Protein AF-A0A6P0YJZ5-F1 (afdb_monomer_lite)

pLDDT: mean 81.77, std 15.14, range [42.47, 93.94]

Secondary structure (DSSP, 8-state):
-EEEEEEETTHHHHHHHHHTSTTEEEEEEEE----SSSS-EEEEEEEEEES-SS---S-HHHHHHHHHHHHHHHHTTTEEEEEEEETTEEEEGGG--HHHHHHHHHTT-

Structure (mmCIF, N/CA/C/O backbone):
data_AF-A0A6P0YJZ5-F1
#
_entry.id   AF-A0A6P0YJZ5-F1
#
loop_
_atom_site.group_PDB
_atom_site.id
_atom_site.type_symbol
_atom_site.label_atom_id
_atom_site.label_alt_id
_atom_site.label_comp_id
_atom_site.label_asym_id
_atom_site.label_entity_id
_atom_site.label_seq_id
_atom_site.pdbx_PDB_ins_code
_atom_site.Cartn_x
_atom_site.Cartn_y
_atom_site.Cartn_z
_atom_site.occupancy
_atom_site.B_iso_or_equiv
_atom_site.auth_seq_id
_atom_site.auth_comp_id
_atom_site.auth_asym_id
_atom_site.auth_atom_id
_atom_site.pdbx_PDB_model_num
ATOM 1 N N . MET A 1 1 ? -10.988 -11.566 0.347 1.00 76.75 1 MET A N 1
ATOM 2 C CA . MET A 1 1 ? -9.534 -11.542 0.068 1.00 76.75 1 MET A CA 1
ATOM 3 C C . MET A 1 1 ? -9.154 -10.136 -0.337 1.00 76.75 1 MET A C 1
ATOM 5 O O . MET A 1 1 ? -9.894 -9.554 -1.128 1.00 76.75 1 MET A O 1
ATOM 9 N N . LEU A 1 2 ? -8.052 -9.620 0.197 1.00 89.12 2 LEU A N 1
ATOM 10 C CA . LEU A 1 2 ? -7.525 -8.303 -0.135 1.00 89.12 2 LEU A CA 1
ATOM 11 C C . LEU A 1 2 ? -6.326 -8.465 -1.074 1.00 89.12 2 LEU A C 1
ATOM 13 O O . LEU A 1 2 ? -5.453 -9.305 -0.843 1.00 89.12 2 LEU A O 1
ATOM 17 N N . LYS A 1 3 ? -6.303 -7.691 -2.155 1.00 92.00 3 LYS A N 1
ATOM 18 C CA . LYS A 1 3 ? -5.221 -7.690 -3.138 1.00 92.00 3 LYS A CA 1
ATOM 19 C C . LYS A 1 3 ? -4.794 -6.271 -3.459 1.00 92.00 3 LYS A C 1
ATOM 21 O O . LYS A 1 3 ? -5.639 -5.385 -3.509 1.00 92.00 3 LYS A O 1
ATOM 26 N N . ILE A 1 4 ? -3.509 -6.082 -3.718 1.00 92.00 4 ILE A N 1
ATOM 27 C CA . ILE A 1 4 ? -2.960 -4.843 -4.262 1.00 92.00 4 ILE A CA 1
ATOM 28 C C . ILE A 1 4 ? -2.240 -5.207 -5.558 1.00 92.00 4 ILE A C 1
ATOM 30 O O . ILE A 1 4 ? -1.267 -5.959 -5.532 1.00 92.00 4 ILE A O 1
ATOM 34 N N . ALA A 1 5 ? -2.764 -4.732 -6.682 1.00 91.69 5 ALA A N 1
ATOM 35 C CA . ALA A 1 5 ? -2.117 -4.837 -7.982 1.00 91.69 5 ALA A CA 1
ATOM 36 C C . ALA A 1 5 ? -1.272 -3.582 -8.201 1.00 91.69 5 ALA A C 1
ATOM 38 O O . ALA A 1 5 ? -1.785 -2.471 -8.042 1.00 91.69 5 ALA A O 1
ATOM 39 N N . ILE A 1 6 ? 0.006 -3.761 -8.514 1.00 91.19 6 ILE A N 1
ATOM 40 C CA . ILE A 1 6 ? 0.967 -2.683 -8.736 1.00 91.19 6 ILE A CA 1
ATOM 41 C C . ILE A 1 6 ? 1.621 -2.924 -10.090 1.00 91.19 6 ILE A C 1
ATOM 43 O O . ILE A 1 6 ? 2.231 -3.965 -10.299 1.00 91.19 6 ILE A O 1
ATOM 47 N N . ASP A 1 7 ? 1.508 -1.957 -10.987 1.00 90.25 7 ASP A N 1
ATOM 48 C CA . ASP A 1 7 ? 2.086 -1.982 -12.324 1.00 90.25 7 ASP A CA 1
ATOM 49 C C . ASP A 1 7 ? 3.081 -0.828 -12.461 1.00 90.25 7 ASP A C 1
ATOM 51 O O . ASP A 1 7 ? 2.780 0.317 -12.095 1.00 90.25 7 ASP A O 1
ATOM 55 N N . GLY A 1 8 ? 4.261 -1.120 -12.999 1.00 87.69 8 GLY A N 1
ATOM 56 C CA . GLY A 1 8 ? 5.273 -0.139 -13.371 1.00 87.69 8 GLY A CA 1
ATOM 57 C C . GLY A 1 8 ? 6.698 -0.572 -13.037 1.00 87.69 8 GLY A C 1
ATOM 58 O O . GLY A 1 8 ? 6.954 -1.599 -12.409 1.00 87.69 8 GLY A O 1
ATOM 59 N N . LEU A 1 9 ? 7.655 0.264 -13.425 1.00 87.31 9 LEU A N 1
ATOM 60 C CA . LEU A 1 9 ? 9.092 0.041 -13.228 1.00 87.31 9 LEU A CA 1
ATOM 61 C C . LEU A 1 9 ? 9.499 -0.278 -11.780 1.00 87.31 9 LEU A C 1
ATOM 63 O O . LEU A 1 9 ? 10.457 -1.019 -11.578 1.00 87.31 9 LEU A O 1
ATOM 67 N N . ASP A 1 10 ? 8.800 0.283 -10.787 1.00 89.56 10 ASP A N 1
ATOM 68 C CA . ASP A 1 10 ? 9.093 0.070 -9.357 1.00 89.56 10 ASP A CA 1
ATOM 69 C C . ASP A 1 10 ? 8.080 -0.850 -8.654 1.00 89.56 10 ASP A C 1
ATOM 71 O O . ASP A 1 10 ? 8.014 -0.875 -7.425 1.00 89.56 10 ASP A O 1
ATOM 75 N N . ALA A 1 11 ? 7.277 -1.616 -9.404 1.00 88.62 11 ALA A N 1
ATOM 76 C CA . ALA A 1 11 ? 6.203 -2.438 -8.839 1.00 88.62 11 ALA A CA 1
ATOM 77 C C . ALA A 1 11 ? 6.698 -3.435 -7.783 1.00 88.62 11 ALA A C 1
ATOM 79 O O . ALA A 1 11 ? 6.103 -3.549 -6.708 1.00 88.62 11 ALA A O 1
ATOM 80 N N . VAL A 1 12 ? 7.816 -4.117 -8.056 1.00 89.75 12 VAL A N 1
ATOM 81 C CA . VAL A 1 12 ? 8.427 -5.073 -7.118 1.00 89.75 12 VAL A CA 1
ATOM 82 C C . VAL A 1 12 ? 8.872 -4.363 -5.845 1.00 89.75 12 VAL A C 1
ATOM 84 O O . VAL A 1 12 ? 8.442 -4.752 -4.763 1.00 89.75 12 VAL A O 1
ATOM 87 N N . GLN A 1 13 ? 9.640 -3.278 -5.965 1.00 91.31 13 GLN A N 1
ATOM 88 C CA . GLN A 1 13 ? 10.142 -2.546 -4.804 1.00 91.31 13 GLN A CA 1
ATOM 89 C C . GLN A 1 13 ? 8.996 -1.960 -3.964 1.00 91.31 13 GLN A C 1
ATOM 91 O O . GLN A 1 13 ? 8.990 -2.098 -2.743 1.00 91.31 13 GLN A O 1
ATOM 96 N N . ALA A 1 14 ? 7.994 -1.347 -4.601 1.00 91.62 14 ALA A N 1
ATOM 97 C CA . ALA A 1 14 ? 6.819 -0.826 -3.907 1.00 91.62 14 ALA A CA 1
ATOM 98 C C . ALA A 1 14 ? 6.035 -1.940 -3.192 1.00 91.62 14 ALA A C 1
ATOM 100 O O . ALA A 1 14 ? 5.526 -1.738 -2.092 1.00 91.62 14 ALA A O 1
ATOM 101 N N . THR A 1 15 ? 5.962 -3.131 -3.788 1.00 92.06 15 THR A N 1
ATOM 102 C CA . THR A 1 15 ? 5.291 -4.287 -3.178 1.00 92.06 15 THR A CA 1
ATOM 103 C C . THR A 1 15 ? 6.023 -4.799 -1.951 1.00 92.06 15 THR A C 1
ATOM 105 O O . THR A 1 15 ? 5.380 -5.091 -0.943 1.00 92.06 15 THR A O 1
ATOM 108 N N . GLU A 1 16 ? 7.347 -4.908 -2.025 1.00 92.00 16 GLU A N 1
ATOM 109 C CA . GLU A 1 16 ? 8.175 -5.339 -0.899 1.00 92.00 16 GLU A CA 1
ATOM 110 C C . GLU A 1 16 ? 8.078 -4.344 0.258 1.00 92.00 16 GLU A C 1
ATOM 112 O O . GLU A 1 16 ? 7.782 -4.754 1.376 1.00 92.00 16 GLU A O 1
ATOM 117 N N . GLU A 1 17 ? 8.170 -3.040 -0.022 1.00 92.88 17 GLU A N 1
ATOM 118 C CA . GLU A 1 17 ? 8.011 -1.997 0.998 1.00 92.88 17 GLU A CA 1
ATOM 119 C C . GLU A 1 17 ? 6.625 -2.028 1.666 1.00 92.88 17 GLU A C 1
ATOM 121 O O . GLU A 1 17 ? 6.509 -1.754 2.861 1.00 92.88 17 GLU A O 1
ATOM 126 N N . ILE A 1 18 ? 5.562 -2.365 0.921 1.00 90.69 18 ILE A N 1
ATOM 127 C CA . ILE A 1 18 ? 4.224 -2.555 1.499 1.00 90.69 18 ILE A CA 1
ATOM 128 C C . ILE A 1 18 ? 4.183 -3.817 2.367 1.00 90.69 18 ILE A C 1
ATOM 130 O O . ILE A 1 18 ? 3.600 -3.785 3.446 1.00 90.69 18 ILE A O 1
ATOM 134 N N . LEU A 1 19 ? 4.789 -4.924 1.936 1.00 90.00 19 LEU A N 1
ATOM 135 C CA . LEU A 1 19 ? 4.809 -6.170 2.708 1.00 90.00 19 LEU A CA 1
ATOM 136 C C . LEU A 1 19 ? 5.623 -6.044 4.009 1.00 90.00 19 LEU A C 1
ATOM 138 O O . LEU A 1 19 ? 5.316 -6.720 4.986 1.00 90.00 19 LEU A O 1
ATOM 142 N N . GLU A 1 20 ? 6.619 -5.158 4.042 1.00 90.25 20 GLU A N 1
ATOM 143 C CA . GLU A 1 20 ? 7.394 -4.821 5.244 1.00 90.25 20 GLU A CA 1
ATOM 144 C C . GLU A 1 20 ? 6.622 -3.948 6.253 1.00 90.25 20 GLU A C 1
ATOM 146 O O . GLU A 1 20 ? 7.106 -3.708 7.365 1.00 90.25 20 GLU A O 1
ATOM 151 N N . ILE A 1 21 ? 5.422 -3.459 5.910 1.00 87.81 21 ILE A N 1
ATOM 152 C CA . ILE A 1 21 ? 4.582 -2.710 6.848 1.00 87.81 21 ILE A CA 1
ATOM 153 C C . ILE A 1 21 ? 4.162 -3.632 7.994 1.00 87.81 21 ILE A C 1
ATOM 155 O O . ILE A 1 21 ? 3.428 -4.601 7.807 1.00 87.81 21 ILE A O 1
ATOM 159 N N . GLU A 1 22 ? 4.576 -3.272 9.211 1.00 84.50 22 GLU A N 1
ATOM 160 C CA . GLU A 1 22 ? 4.184 -3.984 10.424 1.00 84.50 22 GLU A CA 1
ATOM 161 C C . GLU A 1 22 ? 2.655 -4.120 10.518 1.00 84.50 22 GLU A C 1
ATOM 163 O O . GLU A 1 22 ? 1.909 -3.136 10.496 1.00 84.50 22 GLU A O 1
ATOM 168 N N . GLY A 1 23 ? 2.194 -5.365 10.633 1.00 79.88 23 GLY A N 1
ATOM 169 C CA . GLY A 1 23 ? 0.777 -5.700 10.695 1.00 79.88 23 GLY A CA 1
ATOM 170 C C . GLY A 1 23 ? 0.152 -6.102 9.360 1.00 79.88 23 GLY A C 1
ATOM 171 O O . GLY A 1 23 ? -1.011 -6.492 9.383 1.00 79.88 23 GLY A O 1
ATOM 172 N N . ILE A 1 24 ? 0.878 -6.065 8.236 1.00 85.25 24 ILE A N 1
ATOM 173 C CA . ILE A 1 24 ? 0.466 -6.722 6.987 1.00 85.25 24 ILE A CA 1
ATOM 174 C C . ILE A 1 24 ? 1.054 -8.132 6.940 1.00 85.25 24 ILE A C 1
ATOM 176 O O . ILE A 1 24 ? 2.259 -8.325 7.061 1.00 85.25 24 ILE A O 1
ATOM 180 N N . GLU A 1 25 ? 0.203 -9.122 6.694 1.00 85.00 25 GLU A N 1
ATOM 181 C CA . GLU A 1 25 ? 0.629 -10.479 6.370 1.00 85.00 25 GLU A CA 1
ATOM 182 C C . GLU A 1 25 ? 0.115 -10.856 4.992 1.00 85.00 25 GLU A C 1
ATOM 184 O O . GLU A 1 25 ? -1.079 -10.761 4.691 1.00 85.00 25 GLU A O 1
ATOM 189 N N . GLY A 1 26 ? 1.024 -11.297 4.132 1.00 86.69 26 GLY A N 1
ATOM 190 C CA . GLY A 1 26 ? 0.701 -11.550 2.744 1.00 86.69 26 GLY A CA 1
ATOM 191 C C . GLY A 1 26 ? 1.818 -12.237 1.986 1.00 86.69 26 GLY A C 1
ATOM 192 O O . GLY A 1 26 ? 2.879 -12.558 2.512 1.00 86.69 26 GLY A O 1
ATOM 193 N N . SER A 1 27 ? 1.547 -12.469 0.714 1.00 89.56 27 SER A N 1
ATOM 194 C CA . SER A 1 27 ? 2.532 -12.917 -0.264 1.00 89.56 27 SER A CA 1
ATOM 195 C C . SER A 1 27 ? 2.233 -12.228 -1.580 1.00 89.56 27 SER A C 1
ATOM 197 O O . SER A 1 27 ? 1.074 -11.928 -1.873 1.00 89.56 27 SER A O 1
ATOM 199 N N . TYR A 1 28 ? 3.260 -11.968 -2.375 1.00 92.25 28 TYR A N 1
ATOM 200 C CA . TYR A 1 28 ? 3.077 -11.392 -3.695 1.00 92.25 28 TYR A CA 1
ATOM 201 C C . TYR A 1 28 ? 3.533 -12.354 -4.780 1.00 92.25 28 TYR A C 1
ATOM 203 O O . TYR A 1 28 ? 4.324 -13.271 -4.551 1.00 92.25 28 TYR A O 1
ATOM 211 N N . LYS A 1 29 ? 2.997 -12.147 -5.976 1.00 89.94 29 LYS A N 1
ATOM 212 C CA . LYS A 1 29 ? 3.484 -12.767 -7.203 1.00 89.94 29 LYS A CA 1
ATOM 213 C C . LYS A 1 29 ? 3.921 -11.670 -8.151 1.00 89.94 29 LYS A C 1
ATOM 215 O O . LYS A 1 29 ? 3.276 -10.627 -8.211 1.00 89.94 29 LYS A O 1
ATOM 220 N N . ILE A 1 30 ? 5.001 -11.924 -8.872 1.00 87.31 30 ILE A N 1
ATOM 221 C CA . ILE A 1 30 ? 5.406 -11.095 -10.000 1.00 87.31 30 ILE A CA 1
ATOM 222 C C . ILE A 1 30 ? 4.633 -11.622 -11.203 1.00 87.31 30 ILE A C 1
ATOM 224 O O . ILE A 1 30 ? 4.806 -12.780 -11.589 1.00 87.31 30 ILE A O 1
ATOM 228 N N . ASP A 1 31 ? 3.748 -10.795 -11.738 1.00 75.06 31 ASP A N 1
ATOM 229 C CA . ASP A 1 31 ? 3.022 -11.083 -12.964 1.00 75.06 31 ASP A CA 1
ATOM 230 C C . ASP A 1 31 ? 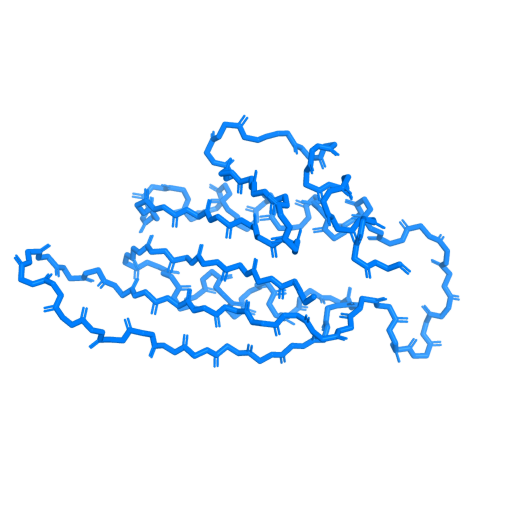3.866 -10.532 -14.116 1.00 75.06 31 ASP A C 1
ATOM 232 O O . ASP A 1 31 ? 3.780 -9.377 -14.513 1.00 75.06 31 ASP A O 1
ATOM 236 N N . ALA A 1 32 ? 4.794 -11.359 -14.590 1.00 62.22 32 ALA A N 1
ATOM 237 C CA . ALA A 1 32 ? 5.588 -11.061 -15.775 1.00 62.22 32 ALA A CA 1
ATOM 238 C C . ALA A 1 32 ? 4.853 -11.556 -17.032 1.00 62.22 32 ALA A C 1
ATOM 240 O O . ALA A 1 32 ? 5.451 -12.233 -17.870 1.00 62.22 32 ALA A O 1
ATOM 241 N N . ASP A 1 33 ? 3.549 -11.288 -17.154 1.00 49.94 33 ASP A N 1
ATOM 242 C CA . ASP A 1 33 ? 2.849 -11.528 -18.415 1.00 49.94 33 ASP A CA 1
ATOM 243 C C . ASP A 1 33 ? 3.170 -10.357 -19.347 1.00 49.94 33 ASP A C 1
ATOM 245 O O . ASP A 1 33 ? 2.645 -9.249 -19.237 1.00 49.94 33 ASP A O 1
ATOM 249 N N . GLY A 1 34 ? 4.178 -10.585 -20.189 1.00 47.16 34 GLY A N 1
ATOM 250 C CA . GLY A 1 34 ? 4.769 -9.585 -21.060 1.00 47.16 34 GLY A CA 1
ATOM 251 C C . GLY A 1 34 ? 3.769 -9.004 -22.052 1.00 47.16 34 GLY A C 1
ATOM 252 O O . GLY A 1 34 ? 3.677 -9.463 -23.192 1.00 47.16 34 GLY A O 1
ATOM 253 N N . ASN A 1 35 ? 3.106 -7.912 -21.683 1.00 42.47 35 ASN A N 1
ATOM 254 C CA . ASN A 1 35 ? 2.525 -7.023 -22.671 1.00 42.47 35 ASN A CA 1
ATOM 255 C C . ASN A 1 35 ? 3.629 -6.155 -23.271 1.00 42.47 35 ASN A C 1
ATOM 257 O O . ASN A 1 35 ? 4.109 -5.183 -22.705 1.00 42.47 35 ASN A O 1
ATOM 261 N N . GLN A 1 36 ? 4.027 -6.594 -24.459 1.00 44.25 36 GLN A N 1
ATOM 2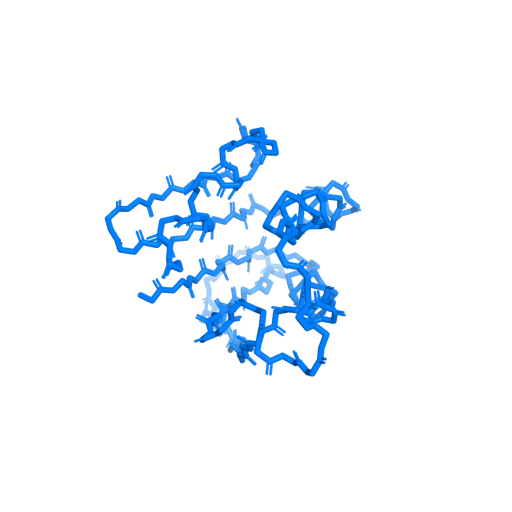62 C CA . GLN A 1 36 ? 4.673 -5.897 -25.564 1.00 44.25 36 GLN A CA 1
ATOM 263 C C . GLN A 1 36 ? 4.439 -4.370 -25.588 1.00 44.25 36 GLN A C 1
ATOM 265 O O . GLN A 1 36 ? 3.682 -3.887 -26.427 1.00 44.25 36 GLN A O 1
ATOM 270 N N . LYS A 1 37 ? 5.084 -3.608 -24.696 1.00 42.81 37 LYS A N 1
ATOM 271 C CA . LYS A 1 37 ? 5.462 -2.185 -24.819 1.00 42.81 37 LYS A CA 1
ATOM 272 C C . LYS A 1 37 ? 6.002 -1.682 -23.475 1.00 42.81 37 LYS A C 1
ATOM 274 O O . LYS A 1 37 ? 5.250 -1.172 -22.666 1.00 42.81 37 LYS A O 1
ATOM 279 N N . GLY A 1 38 ? 7.317 -1.746 -23.288 1.00 45.81 38 GLY A N 1
ATOM 280 C CA . GLY A 1 38 ? 7.975 -1.090 -22.154 1.00 45.81 38 GLY A CA 1
ATOM 281 C C . GLY A 1 38 ? 8.327 -2.044 -21.023 1.00 45.81 38 GLY A C 1
ATOM 282 O O . GLY A 1 38 ? 7.962 -3.209 -21.028 1.00 45.81 38 GLY A O 1
ATOM 283 N N . ILE A 1 39 ? 9.166 -1.569 -20.120 1.00 53.56 39 ILE A N 1
ATOM 284 C CA . ILE A 1 39 ? 9.967 -2.343 -19.165 1.00 53.56 39 ILE A CA 1
ATOM 285 C C . ILE A 1 39 ? 9.160 -2.491 -17.858 1.00 53.56 39 ILE A C 1
ATOM 287 O O . ILE A 1 39 ? 9.708 -2.445 -16.763 1.00 53.56 39 ILE A O 1
ATOM 291 N N . ASP A 1 40 ? 7.838 -2.574 -17.963 1.00 56.69 40 ASP A N 1
ATOM 292 C CA . ASP A 1 40 ? 6.940 -2.441 -16.824 1.00 56.69 40 ASP A CA 1
ATOM 293 C C . ASP A 1 40 ? 6.707 -3.815 -16.190 1.00 56.69 40 ASP A C 1
ATOM 295 O O . ASP A 1 40 ? 6.248 -4.763 -16.829 1.00 56.69 40 ASP A O 1
ATOM 299 N N . LEU A 1 41 ? 7.123 -3.938 -14.927 1.00 74.12 41 LEU A N 1
ATOM 300 C CA . LEU A 1 41 ? 6.881 -5.111 -14.098 1.00 74.12 41 LEU A CA 1
ATOM 301 C C . LEU A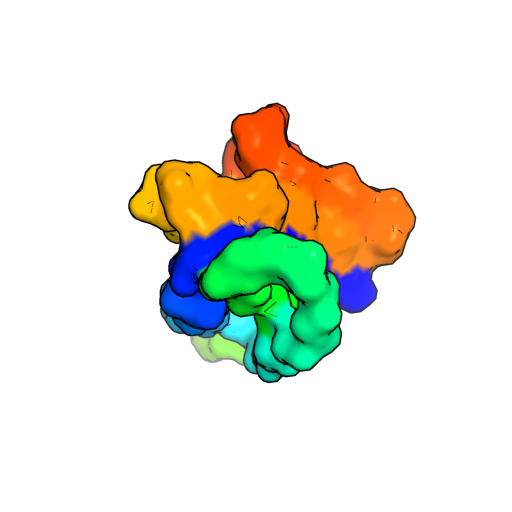 1 41 ? 5.514 -4.950 -13.434 1.00 74.12 41 LEU A C 1
ATOM 303 O O . LEU A 1 41 ? 5.168 -3.858 -12.990 1.00 74.12 41 LEU A O 1
ATOM 307 N N . ALA A 1 42 ? 4.757 -6.038 -13.329 1.00 83.38 42 ALA A N 1
ATOM 308 C CA . ALA A 1 42 ? 3.533 -6.066 -12.546 1.00 83.38 42 ALA A CA 1
ATOM 309 C C . ALA A 1 42 ? 3.696 -7.004 -11.352 1.00 83.38 42 ALA A C 1
ATOM 311 O O . ALA A 1 42 ? 4.327 -8.064 -11.429 1.00 83.38 42 ALA A O 1
ATOM 312 N N . THR A 1 43 ? 3.121 -6.624 -10.222 1.00 88.00 43 THR A N 1
ATOM 313 C CA . THR A 1 43 ? 3.046 -7.453 -9.025 1.00 88.00 43 THR A CA 1
ATOM 314 C C . THR A 1 43 ? 1.634 -7.470 -8.474 1.00 88.00 43 THR A C 1
ATOM 316 O O . THR A 1 43 ? 0.885 -6.495 -8.513 1.00 88.00 43 THR A O 1
ATOM 319 N N . ILE A 1 44 ? 1.265 -8.619 -7.922 1.00 88.69 44 ILE A N 1
ATOM 320 C CA . ILE A 1 44 ? -0.009 -8.812 -7.242 1.00 88.69 44 ILE A CA 1
ATOM 321 C C . ILE A 1 44 ? 0.299 -9.248 -5.819 1.00 88.69 44 ILE A C 1
ATOM 323 O O . ILE A 1 44 ? 0.608 -10.416 -5.568 1.00 88.69 44 ILE A O 1
ATOM 327 N N . LEU A 1 45 ? 0.195 -8.310 -4.882 1.00 89.00 45 LEU A N 1
ATOM 328 C CA . LEU A 1 45 ? 0.246 -8.581 -3.453 1.00 89.00 45 LEU A CA 1
ATOM 329 C C . LEU A 1 45 ? -1.105 -9.125 -2.994 1.00 89.00 45 LEU A C 1
ATOM 331 O O . LEU A 1 45 ? -2.142 -8.505 -3.210 1.00 89.00 45 LEU A O 1
ATOM 335 N N . THR A 1 46 ? -1.103 -10.281 -2.344 1.00 89.75 46 THR A N 1
ATOM 336 C CA . THR A 1 46 ? -2.274 -10.864 -1.686 1.00 89.75 46 THR A CA 1
ATOM 337 C C . THR A 1 46 ? -2.090 -10.754 -0.182 1.00 89.75 46 THR A C 1
ATOM 339 O O . THR A 1 46 ? -1.196 -11.389 0.377 1.00 89.75 46 THR A O 1
ATOM 342 N N . ILE A 1 47 ? -2.945 -9.965 0.465 1.00 84.56 47 ILE A N 1
ATOM 343 C CA . ILE A 1 47 ? -2.954 -9.777 1.916 1.00 84.56 47 ILE A CA 1
ATOM 344 C C . ILE A 1 47 ? -3.931 -10.795 2.509 1.00 84.56 47 ILE A C 1
ATOM 346 O O . ILE A 1 47 ? -5.107 -10.853 2.131 1.00 84.56 47 ILE A O 1
ATOM 350 N N . VAL A 1 48 ? -3.415 -11.636 3.402 1.00 81.62 48 VAL A N 1
ATOM 351 C CA . VAL A 1 48 ? -4.152 -12.716 4.074 1.00 81.62 48 VAL A CA 1
ATOM 352 C C . VAL A 1 48 ? -4.489 -12.376 5.522 1.00 81.62 48 VAL A C 1
ATOM 354 O O . VAL A 1 48 ? -5.401 -12.984 6.075 1.00 81.62 48 VAL A O 1
ATOM 357 N N . GLY A 1 49 ? -3.806 -11.392 6.108 1.00 74.06 49 GLY A N 1
ATOM 358 C CA . GLY A 1 49 ? -4.045 -10.926 7.467 1.00 74.06 49 GLY A CA 1
ATOM 359 C C . GLY A 1 49 ? -3.669 -9.460 7.630 1.00 74.06 49 GLY A C 1
ATOM 360 O O . GLY A 1 49 ? -2.714 -8.975 7.022 1.00 74.06 49 GLY A O 1
ATOM 361 N N . ILE A 1 50 ? -4.451 -8.759 8.449 1.00 73.81 50 ILE A N 1
ATOM 362 C CA . ILE A 1 50 ? -4.128 -7.425 8.947 1.00 73.81 50 ILE A CA 1
ATOM 363 C C . ILE A 1 50 ? -4.202 -7.506 10.475 1.00 73.81 50 ILE A C 1
ATOM 365 O O . ILE A 1 50 ? -5.288 -7.659 11.028 1.00 73.81 50 ILE A O 1
ATOM 369 N N . GLY A 1 51 ? -3.055 -7.427 11.157 1.00 64.12 51 GLY A N 1
ATOM 370 C CA . GLY A 1 51 ? -2.984 -7.357 12.624 1.00 64.12 51 GLY A CA 1
ATOM 371 C C . GLY A 1 51 ? -2.759 -8.666 13.400 1.00 64.12 51 GLY A C 1
ATOM 372 O O . GLY A 1 51 ? -3.078 -8.695 14.585 1.00 64.12 51 GLY A O 1
ATOM 373 N N . SER A 1 52 ? -2.202 -9.729 12.804 1.00 51.41 52 SER A N 1
ATOM 374 C CA . SER A 1 52 ? -2.033 -11.041 13.481 1.00 51.41 52 SER A CA 1
ATOM 375 C C . SER A 1 52 ? -0.670 -11.275 14.164 1.00 51.41 52 SER A C 1
ATOM 377 O O . SER A 1 52 ? -0.378 -12.385 14.609 1.00 51.41 52 SER A O 1
ATOM 379 N N . GLY A 1 53 ? 0.160 -10.237 14.315 1.00 51.69 53 GLY A N 1
ATOM 380 C CA . GLY A 1 53 ? 1.343 -10.270 15.186 1.00 51.69 53 GLY A CA 1
ATOM 381 C C . GLY A 1 53 ? 0.980 -10.020 16.656 1.00 51.69 53 GLY A C 1
ATOM 382 O O . GLY A 1 53 ? -0.019 -9.374 16.953 1.00 51.69 53 GLY A O 1
ATOM 383 N N . THR A 1 54 ? 1.810 -10.472 17.599 1.00 48.03 54 THR A N 1
ATOM 384 C CA . THR A 1 54 ? 1.631 -10.345 19.067 1.00 48.03 54 THR A CA 1
ATOM 385 C C . THR A 1 54 ? 1.486 -8.914 19.626 1.00 48.03 54 THR A C 1
ATOM 387 O O . THR A 1 54 ? 1.397 -8.747 20.840 1.00 48.03 54 THR A O 1
ATOM 390 N N . SER A 1 55 ? 1.414 -7.883 18.783 1.00 47.31 55 SER A N 1
ATOM 391 C CA . SER A 1 55 ? 1.059 -6.510 19.157 1.00 47.31 55 SER A CA 1
ATOM 392 C C . SER A 1 55 ? -0.429 -6.262 18.904 1.00 47.31 55 SER A C 1
ATOM 394 O O . SER A 1 55 ? -0.841 -5.597 17.956 1.00 47.31 55 SER A O 1
ATOM 396 N N . VAL A 1 56 ? -1.252 -6.791 19.806 1.00 51.34 56 VAL A N 1
ATOM 397 C CA . VAL A 1 56 ? -2.612 -6.298 20.035 1.00 51.34 56 VAL A CA 1
ATOM 398 C C . VAL A 1 56 ? -2.496 -4.852 20.507 1.00 51.34 56 VAL A C 1
ATOM 400 O O . VAL A 1 56 ? -2.147 -4.688 21.665 1.00 51.34 56 VAL A O 1
ATOM 403 N N . ILE A 1 57 ? -2.799 -3.847 19.669 1.00 45.91 57 ILE A N 1
ATOM 404 C CA . ILE A 1 57 ? -3.623 -2.673 20.033 1.00 45.91 57 ILE A CA 1
ATOM 405 C C . ILE A 1 57 ? -4.322 -2.126 18.766 1.00 45.91 57 ILE A C 1
ATOM 407 O O . ILE A 1 57 ? -3.739 -1.410 17.962 1.00 45.91 57 ILE A O 1
ATOM 411 N N . ILE A 1 58 ? -5.588 -2.513 18.588 1.00 46.22 58 ILE A N 1
ATOM 412 C CA . ILE A 1 58 ? -6.743 -1.660 18.240 1.00 46.22 58 ILE A CA 1
ATOM 413 C C . ILE A 1 58 ? -6.380 -0.298 17.583 1.00 46.22 58 ILE A C 1
ATOM 415 O O . ILE A 1 58 ? -5.915 0.604 18.274 1.00 46.22 58 ILE A O 1
ATOM 419 N N . ASN A 1 59 ? -6.673 -0.144 16.278 1.00 55.81 59 ASN A N 1
ATOM 420 C CA . ASN A 1 59 ? -6.547 1.058 15.407 1.00 55.81 59 ASN A CA 1
ATOM 421 C C . ASN A 1 59 ? -5.380 1.119 14.389 1.00 55.81 59 ASN A C 1
ATOM 423 O O . ASN A 1 59 ? -5.040 2.200 13.911 1.00 55.81 59 ASN A O 1
ATOM 427 N N . ASN A 1 60 ? -4.814 -0.016 13.967 1.00 71.56 60 ASN A N 1
ATOM 428 C CA . ASN A 1 60 ? -3.696 -0.041 13.006 1.00 71.56 60 ASN A CA 1
ATOM 429 C C . ASN A 1 60 ? -4.096 0.217 11.530 1.00 71.56 60 ASN A C 1
ATOM 431 O O . ASN A 1 60 ? -3.246 0.517 10.697 1.00 71.56 60 ASN A O 1
ATOM 435 N N . THR A 1 61 ? -5.381 0.142 11.164 1.00 81.00 61 THR A N 1
ATOM 436 C CA . THR A 1 61 ? -5.798 0.244 9.750 1.00 81.00 61 THR A CA 1
ATOM 437 C C . THR A 1 61 ? -5.559 1.628 9.145 1.00 81.00 61 THR A C 1
ATOM 439 O O . THR A 1 61 ? -5.209 1.729 7.971 1.00 81.00 61 THR A O 1
ATOM 442 N N . LEU A 1 62 ? -5.690 2.696 9.944 1.00 86.62 62 LEU A N 1
ATOM 443 C CA . LEU A 1 62 ? -5.350 4.053 9.506 1.00 86.62 62 LEU A CA 1
ATOM 444 C C . LEU A 1 62 ? -3.842 4.179 9.248 1.00 86.62 62 LEU A C 1
ATOM 446 O O . LEU A 1 62 ? -3.448 4.642 8.186 1.00 86.62 62 LEU A O 1
ATOM 450 N N . THR A 1 63 ? -3.007 3.693 10.167 1.00 87.31 63 THR A N 1
ATOM 451 C CA . THR A 1 63 ? -1.544 3.726 10.024 1.00 87.31 63 THR A CA 1
ATOM 452 C C . THR A 1 63 ? -1.061 2.892 8.839 1.00 87.31 63 THR A C 1
ATOM 454 O O . THR A 1 63 ? -0.163 3.309 8.106 1.00 87.31 63 THR A O 1
ATOM 457 N N . ILE A 1 64 ? -1.678 1.735 8.602 1.00 88.31 64 ILE A N 1
ATOM 458 C CA . ILE A 1 64 ? -1.409 0.914 7.420 1.00 88.31 64 ILE A CA 1
ATOM 459 C C . ILE A 1 64 ? -1.829 1.658 6.147 1.00 88.31 64 ILE A C 1
ATOM 461 O O . ILE A 1 64 ? -1.047 1.721 5.199 1.00 88.31 64 ILE A O 1
ATOM 465 N N . ALA A 1 65 ? -3.013 2.278 6.129 1.00 90.94 65 ALA A N 1
ATOM 466 C CA . ALA A 1 65 ? -3.472 3.083 4.999 1.00 90.94 65 ALA A CA 1
ATOM 467 C C . ALA A 1 65 ? -2.523 4.254 4.695 1.00 90.94 65 ALA A C 1
ATOM 469 O O . ALA A 1 65 ? -2.178 4.481 3.535 1.00 90.94 65 ALA A O 1
ATOM 470 N N . GLU A 1 66 ? -2.050 4.958 5.726 1.00 91.50 66 GLU A N 1
ATOM 471 C CA . GLU A 1 66 ? -1.057 6.027 5.599 1.00 91.50 66 GLU A CA 1
ATOM 472 C C . GLU A 1 66 ? 0.253 5.506 5.008 1.00 91.50 66 GLU A C 1
ATOM 474 O O . GLU A 1 66 ? 0.781 6.104 4.072 1.00 91.50 66 GLU A O 1
ATOM 479 N N . LYS A 1 67 ? 0.773 4.378 5.503 1.00 91.94 67 LYS A N 1
ATOM 480 C CA . LYS A 1 67 ? 2.024 3.787 5.002 1.00 91.94 67 LYS A CA 1
ATOM 481 C C . LYS A 1 67 ? 1.904 3.298 3.560 1.00 91.94 67 LYS A C 1
ATOM 483 O O . LYS A 1 67 ? 2.808 3.558 2.769 1.00 91.94 67 LYS A O 1
ATOM 488 N N . ILE A 1 68 ? 0.787 2.667 3.196 1.00 91.44 68 ILE A N 1
ATOM 489 C CA . ILE A 1 68 ? 0.496 2.274 1.809 1.00 91.44 68 ILE A CA 1
ATOM 490 C C . ILE A 1 68 ? 0.465 3.514 0.909 1.00 91.44 68 ILE A C 1
ATOM 492 O O . ILE A 1 68 ? 1.102 3.531 -0.145 1.00 91.44 68 ILE A O 1
ATOM 496 N N . PHE A 1 69 ? -0.217 4.581 1.335 1.00 93.38 69 PHE A N 1
ATOM 497 C CA . PHE A 1 69 ? -0.286 5.825 0.569 1.00 93.38 69 PHE A CA 1
ATOM 498 C C . PHE A 1 69 ? 1.079 6.515 0.437 1.00 93.38 69 PHE A C 1
ATOM 500 O O . PHE A 1 69 ? 1.420 7.007 -0.636 1.00 93.38 69 PHE A O 1
ATOM 507 N N . GLN A 1 70 ? 1.891 6.517 1.497 1.00 93.31 70 GLN A N 1
ATOM 508 C CA . GLN A 1 70 ? 3.257 7.050 1.472 1.00 93.31 70 GLN A CA 1
ATOM 509 C C . GLN A 1 70 ? 4.167 6.248 0.537 1.00 93.31 70 GLN A C 1
ATOM 511 O O . GLN A 1 70 ? 4.909 6.842 -0.246 1.00 93.31 70 GLN A O 1
ATOM 516 N N . CYS A 1 71 ? 4.087 4.915 0.571 1.00 91.62 71 CYS A N 1
ATOM 517 C CA . CYS A 1 71 ? 4.820 4.049 -0.352 1.00 91.62 71 CYS A CA 1
ATOM 518 C C . CYS A 1 71 ? 4.419 4.340 -1.806 1.00 91.62 71 CYS A C 1
ATOM 520 O O . CYS A 1 71 ? 5.279 4.577 -2.654 1.00 91.62 71 CYS A O 1
ATOM 522 N N . PHE A 1 72 ? 3.114 4.451 -2.075 1.00 91.56 72 PHE A N 1
ATOM 523 C CA . PHE A 1 72 ? 2.616 4.873 -3.381 1.00 91.56 72 PHE A CA 1
ATOM 524 C C . PHE A 1 72 ? 3.181 6.236 -3.797 1.00 91.56 72 PHE A C 1
ATOM 526 O O . PHE A 1 72 ? 3.727 6.355 -4.887 1.00 91.56 72 PHE A O 1
ATOM 533 N N . LYS A 1 73 ? 3.128 7.256 -2.932 1.00 92.12 73 LYS A N 1
ATOM 534 C CA . LYS A 1 73 ? 3.642 8.601 -3.245 1.00 92.12 73 LYS A CA 1
ATOM 535 C C . LYS A 1 73 ? 5.150 8.640 -3.477 1.00 92.12 73 LYS A C 1
ATOM 537 O O . LYS A 1 73 ? 5.611 9.403 -4.325 1.00 92.12 73 LYS A O 1
ATOM 542 N N . LYS A 1 74 ? 5.918 7.803 -2.779 1.00 93.12 74 LYS A N 1
ATOM 543 C CA . LYS A 1 74 ? 7.363 7.638 -2.995 1.00 93.12 74 LYS A CA 1
ATOM 544 C C . LYS A 1 74 ? 7.669 7.117 -4.404 1.00 93.12 74 LYS A C 1
ATOM 546 O O . LYS A 1 74 ? 8.637 7.564 -5.020 1.00 93.12 74 LYS A O 1
ATOM 551 N N . HIS A 1 75 ? 6.824 6.224 -4.914 1.00 90.38 75 HIS A N 1
ATOM 552 C CA . HIS A 1 75 ? 7.017 5.522 -6.186 1.00 90.38 75 HIS A CA 1
ATOM 553 C C . HIS A 1 75 ? 6.147 6.045 -7.339 1.00 90.38 75 HIS A C 1
ATOM 555 O O . HIS A 1 75 ? 6.349 5.641 -8.478 1.00 90.38 75 HIS A O 1
ATOM 561 N N . GLU A 1 76 ? 5.244 6.998 -7.092 1.00 89.38 76 GLU A N 1
ATOM 562 C CA . GLU A 1 76 ? 4.183 7.469 -8.006 1.00 89.38 76 GLU A CA 1
ATOM 563 C C . GLU A 1 76 ? 4.665 7.786 -9.430 1.00 89.38 76 GLU A C 1
ATOM 565 O O . GLU A 1 76 ? 3.952 7.546 -10.396 1.00 89.38 76 GLU A O 1
ATOM 570 N N . LYS A 1 77 ? 5.891 8.297 -9.589 1.00 89.62 77 LYS A N 1
ATOM 571 C CA . LYS A 1 77 ? 6.461 8.641 -10.907 1.00 89.62 77 LYS A CA 1
ATOM 572 C C . LYS A 1 77 ? 6.889 7.434 -11.747 1.00 89.62 77 LYS A C 1
ATOM 574 O O . LYS A 1 77 ? 7.143 7.597 -12.936 1.00 89.62 77 LYS A O 1
ATOM 579 N N . LYS A 1 78 ? 7.052 6.274 -11.118 1.00 88.56 78 LYS A N 1
ATOM 580 C CA . LYS A 1 78 ? 7.516 5.016 -11.717 1.00 88.56 78 LYS A CA 1
ATOM 581 C C . LYS A 1 78 ? 6.444 3.924 -11.692 1.00 88.56 78 LYS A C 1
ATOM 583 O O . LYS A 1 78 ? 6.706 2.822 -12.161 1.00 88.56 78 LYS A O 1
ATOM 588 N N . LEU A 1 79 ? 5.281 4.214 -11.113 1.00 88.00 79 LEU A N 1
ATOM 589 C CA . LEU A 1 79 ? 4.133 3.319 -11.095 1.00 88.00 79 LEU A CA 1
ATOM 590 C C . LEU A 1 79 ? 3.124 3.812 -12.126 1.00 88.00 79 LEU A C 1
ATOM 592 O O . LEU A 1 79 ? 2.710 4.971 -12.104 1.00 88.00 79 LEU A O 1
ATOM 596 N N . GLU A 1 80 ? 2.727 2.930 -13.031 1.00 88.06 80 GLU A N 1
ATOM 597 C CA . GLU A 1 80 ? 1.698 3.214 -14.024 1.00 88.06 80 GLU A CA 1
ATOM 598 C C . GLU A 1 80 ? 0.302 3.084 -13.416 1.00 88.06 80 GLU A C 1
ATOM 600 O O . GLU A 1 80 ? -0.581 3.915 -13.666 1.00 88.06 80 GLU A O 1
ATOM 605 N N . LYS A 1 81 ? 0.103 2.057 -12.582 1.00 89.25 81 LYS A N 1
ATOM 606 C CA . LYS A 1 81 ? -1.186 1.764 -11.963 1.00 89.25 81 LYS A CA 1
ATOM 607 C C . LYS A 1 81 ? -1.002 1.090 -10.609 1.00 89.25 81 LYS A C 1
ATOM 609 O O . LYS A 1 81 ? -0.195 0.186 -10.463 1.00 89.25 81 LYS A O 1
ATOM 614 N N . VAL A 1 82 ? -1.786 1.509 -9.616 1.00 91.00 82 VAL A N 1
ATOM 615 C CA . VAL A 1 82 ? -1.868 0.817 -8.324 1.00 91.00 82 VAL A CA 1
ATOM 616 C C . VAL A 1 82 ? -3.331 0.719 -7.911 1.00 91.00 82 VAL A C 1
ATOM 618 O O . VAL A 1 82 ? -4.018 1.741 -7.824 1.00 91.00 82 VAL A O 1
ATOM 621 N N . GLU A 1 83 ? -3.819 -0.496 -7.680 1.00 93.31 83 GLU A N 1
ATOM 622 C CA . GLU A 1 83 ? -5.223 -0.787 -7.376 1.00 93.31 83 GLU A CA 1
ATOM 623 C C . GLU A 1 83 ? -5.343 -1.713 -6.159 1.00 93.31 83 GLU A C 1
ATOM 625 O O . GLU A 1 83 ? -4.764 -2.796 -6.142 1.00 93.31 83 GLU A O 1
ATOM 630 N N . ILE A 1 84 ? -6.130 -1.312 -5.158 1.00 92.75 84 ILE A N 1
ATOM 631 C CA . ILE A 1 84 ? -6.525 -2.162 -4.027 1.00 92.75 84 ILE A CA 1
ATOM 632 C C . ILE A 1 84 ? -7.886 -2.775 -4.341 1.00 92.75 84 ILE A C 1
ATOM 634 O O . ILE A 1 84 ? -8.826 -2.067 -4.699 1.00 92.75 84 ILE A O 1
ATOM 638 N N . VAL A 1 85 ? -8.008 -4.087 -4.172 1.00 91.31 85 VAL A N 1
ATOM 639 C CA . VAL A 1 85 ? -9.232 -4.853 -4.413 1.00 91.31 85 VAL A CA 1
ATOM 640 C C . VAL A 1 85 ? -9.582 -5.657 -3.168 1.00 91.31 85 VAL A C 1
ATOM 642 O O . VAL A 1 85 ? -8.790 -6.483 -2.717 1.00 91.31 85 VAL A O 1
ATOM 645 N N . SER A 1 86 ? -10.790 -5.458 -2.642 1.00 89.25 86 SER A N 1
ATOM 646 C CA . SER A 1 86 ? -11.350 -6.235 -1.531 1.00 89.25 86 SER A CA 1
ATOM 647 C C . SER A 1 86 ? -12.780 -6.652 -1.870 1.00 89.25 86 SER A C 1
ATOM 649 O O . SER A 1 86 ? -13.704 -5.840 -1.842 1.00 89.25 86 SER A O 1
ATOM 651 N N . GLY A 1 87 ? -12.970 -7.919 -2.252 1.00 86.12 87 GLY A N 1
ATOM 652 C CA . GLY A 1 87 ? -14.266 -8.397 -2.749 1.00 86.12 87 GLY A CA 1
ATOM 653 C C . GLY A 1 87 ? -14.709 -7.632 -4.004 1.00 86.12 87 GLY A C 1
ATOM 654 O O . GLY A 1 87 ? -14.007 -7.647 -5.013 1.00 86.12 87 GLY A O 1
ATOM 655 N N . GLU A 1 88 ? -15.864 -6.967 -3.935 1.00 86.00 88 GLU A N 1
ATOM 656 C CA . GLU A 1 88 ? -16.399 -6.122 -5.016 1.00 86.00 88 GLU A CA 1
ATOM 657 C C . GLU A 1 88 ? -15.865 -4.680 -4.978 1.00 86.00 88 GLU A C 1
ATOM 659 O O . GLU A 1 88 ? -15.969 -3.957 -5.970 1.00 86.00 88 GLU A O 1
ATOM 664 N N . LYS A 1 89 ? -15.261 -4.252 -3.859 1.00 88.56 89 LYS A N 1
ATOM 665 C CA . LYS A 1 89 ? -14.671 -2.917 -3.729 1.00 88.56 89 LYS A 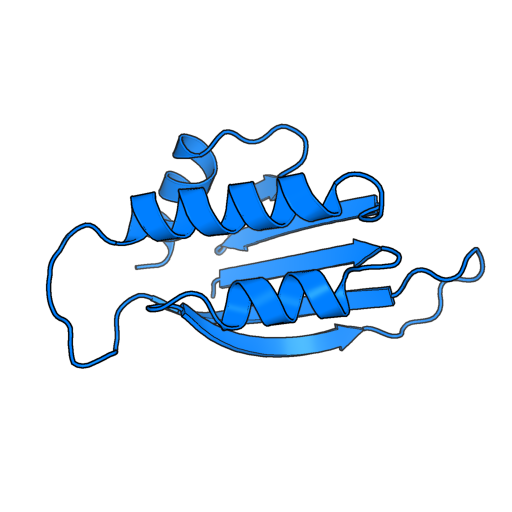CA 1
ATOM 666 C C . LYS A 1 89 ? -13.337 -2.861 -4.470 1.00 88.56 89 LYS A C 1
ATOM 668 O O . LYS A 1 89 ? -12.487 -3.740 -4.308 1.00 88.56 89 LYS A O 1
ATOM 673 N N . ARG A 1 90 ? -13.138 -1.795 -5.246 1.00 90.81 90 ARG A N 1
ATOM 674 C CA . ARG A 1 90 ? -11.872 -1.476 -5.917 1.00 90.81 90 ARG A CA 1
ATOM 675 C C . ARG A 1 90 ? -11.530 -0.012 -5.718 1.00 90.81 90 ARG A C 1
ATOM 677 O O . ARG A 1 90 ? -12.415 0.838 -5.796 1.00 90.81 90 ARG A O 1
ATOM 684 N N . LEU A 1 91 ? -10.254 0.270 -5.495 1.00 93.94 91 LEU A N 1
ATOM 685 C CA . LEU A 1 91 ? -9.749 1.614 -5.260 1.00 93.94 91 LEU A CA 1
ATOM 686 C C . LEU A 1 91 ? -8.432 1.820 -6.009 1.00 93.94 91 LEU A C 1
ATOM 688 O O . LEU A 1 91 ? -7.460 1.111 -5.760 1.00 93.94 91 LEU A O 1
ATOM 692 N N . LEU A 1 92 ? -8.393 2.808 -6.902 1.00 93.75 92 LEU A N 1
ATOM 693 C CA . LEU A 1 92 ? -7.176 3.225 -7.596 1.00 93.75 92 LEU A CA 1
ATOM 694 C C . LEU A 1 92 ? -6.425 4.248 -6.734 1.00 93.75 92 LEU A C 1
ATOM 696 O O . LEU A 1 92 ? -6.980 5.307 -6.447 1.00 93.75 92 LEU A O 1
ATOM 700 N N . LEU A 1 93 ? -5.171 3.983 -6.343 1.00 91.56 93 LEU A N 1
ATOM 701 C CA . LEU A 1 93 ? -4.469 4.871 -5.397 1.00 91.56 93 LEU A CA 1
ATOM 702 C C . LEU A 1 93 ? -4.153 6.259 -5.962 1.00 91.56 93 LEU A C 1
ATOM 704 O O . LEU A 1 93 ? -3.993 7.200 -5.189 1.00 91.56 93 LEU A O 1
ATOM 708 N N . LYS A 1 94 ? -4.086 6.402 -7.291 1.00 88.75 94 LYS A N 1
ATOM 709 C CA . LYS A 1 94 ? -3.778 7.672 -7.964 1.00 88.75 94 LYS A CA 1
ATOM 710 C C . LYS A 1 94 ? -4.727 8.807 -7.571 1.00 88.75 94 LYS A C 1
ATOM 712 O O . LYS A 1 94 ? -4.281 9.941 -7.425 1.00 88.75 94 LYS A O 1
ATOM 717 N N . ASP A 1 95 ? -5.995 8.472 -7.349 1.00 87.88 95 ASP A N 1
ATOM 718 C CA . ASP A 1 95 ? -7.063 9.417 -7.010 1.00 87.88 95 ASP A CA 1
ATOM 719 C C . ASP A 1 95 ? -7.667 9.136 -5.621 1.00 87.88 95 ASP A C 1
ATOM 721 O O . ASP A 1 95 ? -8.703 9.694 -5.264 1.00 87.88 95 ASP A O 1
ATOM 725 N N . ALA A 1 96 ? -7.039 8.254 -4.837 1.00 91.06 96 ALA A N 1
ATOM 726 C CA . ALA A 1 96 ? -7.538 7.853 -3.529 1.00 91.06 96 ALA A CA 1
ATOM 727 C C . ALA A 1 96 ? -7.049 8.772 -2.406 1.00 91.06 96 ALA A C 1
ATOM 729 O O . ALA A 1 96 ? -5.932 9.294 -2.432 1.00 91.06 96 ALA A O 1
ATOM 730 N N . THR A 1 97 ? -7.857 8.879 -1.354 1.00 93.56 97 THR A N 1
ATOM 731 C CA . THR A 1 97 ? -7.430 9.417 -0.059 1.00 93.56 97 THR A CA 1
ATOM 732 C C . THR A 1 97 ? -7.054 8.299 0.912 1.00 93.56 97 THR A C 1
ATOM 734 O O . THR A 1 97 ? -7.490 7.153 0.779 1.00 93.56 97 THR A O 1
ATOM 737 N N . VAL A 1 98 ? -6.283 8.646 1.946 1.00 93.00 98 VAL A N 1
ATOM 738 C CA . VAL A 1 98 ? -5.974 7.734 3.061 1.00 93.00 98 VAL A CA 1
ATOM 739 C C . VAL A 1 98 ? -7.254 7.172 3.692 1.00 93.00 98 VAL A C 1
ATOM 741 O O . VAL A 1 98 ? -7.296 5.994 4.028 1.00 93.00 98 VAL A O 1
ATOM 744 N N . GLU A 1 99 ? -8.319 7.971 3.801 1.00 92.25 99 GLU A N 1
ATOM 745 C CA . GLU A 1 99 ? -9.608 7.524 4.346 1.00 92.25 99 GLU A CA 1
ATOM 746 C C . GLU A 1 99 ? -10.281 6.460 3.471 1.00 92.25 99 GLU A C 1
ATOM 748 O O . GLU A 1 99 ? -10.832 5.495 3.994 1.00 92.25 99 GLU A O 1
ATOM 753 N N . GLN A 1 100 ? -10.194 6.582 2.143 1.00 92.75 100 GLN A N 1
ATOM 754 C CA . GLN A 1 100 ? -10.720 5.562 1.232 1.00 92.75 100 GLN A CA 1
ATOM 755 C C . GLN A 1 100 ? -9.900 4.271 1.291 1.00 92.75 100 GLN A C 1
ATOM 757 O O . GLN A 1 100 ? -10.466 3.179 1.236 1.00 92.75 100 GLN A O 1
ATOM 762 N N . ILE A 1 101 ? -8.574 4.385 1.436 1.00 92.19 101 ILE A N 1
ATOM 763 C CA . ILE A 1 101 ? -7.695 3.227 1.647 1.00 92.19 101 ILE A CA 1
ATOM 764 C C . ILE A 1 101 ? -8.050 2.555 2.979 1.00 92.19 101 ILE A C 1
ATOM 766 O O . ILE A 1 101 ? -8.202 1.340 3.040 1.00 92.19 101 ILE A O 1
ATOM 770 N N . LYS A 1 102 ? -8.258 3.334 4.041 1.00 90.94 102 LYS A N 1
ATOM 771 C CA . LYS A 1 102 ? -8.716 2.816 5.330 1.00 90.94 102 LYS A CA 1
ATOM 772 C C . LYS A 1 102 ? -10.048 2.069 5.197 1.00 90.94 102 LYS A C 1
ATOM 774 O O . LYS A 1 102 ? -10.120 0.938 5.660 1.00 90.94 102 LYS A O 1
ATOM 779 N N . ASP A 1 103 ? -1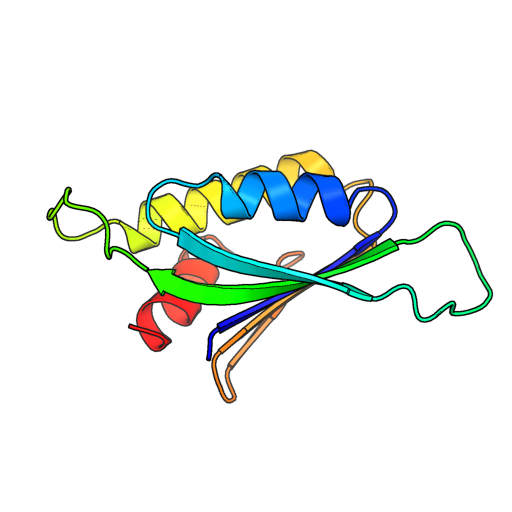1.054 2.635 4.526 1.00 90.31 103 ASP A N 1
ATOM 780 C CA . ASP A 1 103 ? -12.373 1.996 4.353 1.00 90.31 103 ASP A CA 1
ATOM 781 C C . ASP A 1 103 ? -12.280 0.628 3.657 1.00 90.31 103 ASP A C 1
ATOM 783 O O . ASP A 1 103 ? -12.896 -0.350 4.096 1.00 90.31 103 ASP A O 1
ATOM 787 N N . ILE A 1 104 ? -11.481 0.525 2.587 1.00 90.25 104 ILE A N 1
ATOM 788 C CA . ILE A 1 104 ? -11.333 -0.741 1.855 1.00 90.25 104 ILE A CA 1
ATOM 789 C C . ILE A 1 104 ? -10.569 -1.796 2.670 1.00 90.25 104 ILE A C 1
ATOM 791 O O . ILE A 1 104 ? -10.893 -2.982 2.571 1.00 90.25 104 ILE A O 1
ATOM 795 N N . LEU A 1 105 ? -9.604 -1.380 3.499 1.00 87.56 105 LEU A N 1
ATOM 796 C CA . LEU A 1 105 ? -8.882 -2.263 4.420 1.00 87.56 105 LEU A CA 1
ATOM 797 C C . LEU A 1 105 ? -9.762 -2.706 5.599 1.00 87.56 105 LEU A C 1
ATOM 799 O O . LEU A 1 105 ? -9.756 -3.881 5.951 1.00 87.56 105 LEU A O 1
ATOM 803 N N . GLU A 1 106 ? -10.554 -1.802 6.182 1.00 85.44 106 GLU A N 1
ATOM 804 C CA . GLU A 1 106 ? -11.520 -2.124 7.247 1.00 85.44 106 GLU A CA 1
ATOM 805 C C . GLU A 1 106 ? -12.631 -3.047 6.750 1.00 85.44 106 GLU A C 1
ATOM 807 O O . GLU A 1 106 ? -13.168 -3.821 7.522 1.00 85.44 106 GLU A O 1
ATOM 812 N N . SER A 1 107 ? -12.952 -3.013 5.456 1.00 81.31 107 SER A N 1
ATOM 813 C CA . SER A 1 107 ? -13.930 -3.934 4.862 1.00 81.31 107 SER A CA 1
ATOM 814 C C . SER A 1 107 ? -13.408 -5.365 4.693 1.00 81.31 107 SER A C 1
ATOM 816 O O . SER A 1 107 ? -14.172 -6.249 4.307 1.00 81.31 107 SER A O 1
ATOM 818 N N . PHE A 1 108 ? -12.102 -5.586 4.874 1.00 74.44 108 PHE A N 1
ATOM 819 C CA . PHE A 1 108 ? -11.490 -6.912 4.812 1.00 74.44 108 PHE A CA 1
ATOM 820 C C . PHE A 1 108 ? -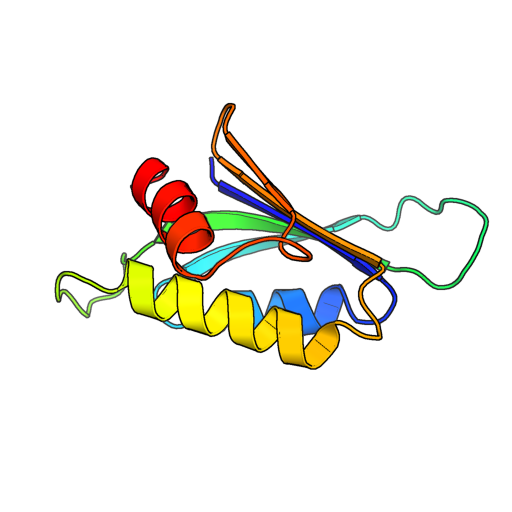11.447 -7.616 6.177 1.00 74.44 108 PHE A C 1
ATOM 822 O O . PHE A 1 108 ? -11.573 -8.843 6.199 1.00 74.44 108 PHE A O 1
ATOM 829 N N . GLY A 1 109 ? -11.229 -6.860 7.261 1.00 60.47 109 GLY A N 1
ATOM 830 C CA . GLY A 1 109 ? -11.195 -7.355 8.646 1.00 60.47 109 GLY A CA 1
ATOM 831 C C . GLY A 1 109 ? -12.576 -7.440 9.280 1.00 60.47 109 GLY A C 1
ATOM 832 O O . GLY A 1 109 ? -12.736 -8.303 10.169 1.00 60.47 109 GLY A O 1
#

Sequence (109 aa):
MLKIAIDGLDAVQATEEILEIEGIEGSYKIDADGNQKGIDLATILTIVGIGSGTSVIINNTLTIAEKIFQCFKKHEKKLEKVEIVSGEKRLLLKDATVEQIKDILESFG

Foldseek 3Di:
DKKKKWKFPCQVVLLVQLCPPPQWDWDKDWPPPDDPDDDMIMMMTDTPTGHPPPDDDDDCLLVSLVSNLVSCVVCVVGIPWIWMDDPPDIDTSVPDDSVSSSVSSVSND

Radius of gyration: 13.4 Å; chains: 1; bounding box: 26×22×46 Å